Protein AF-A0A3N5ICK9-F1 (afdb_monomer)

Radius of gyration: 20.19 Å; Cα contacts (8 Å, |Δi|>4): 18; chains: 1; bounding box: 40×44×51 Å

Foldseek 3Di:
DDPPDDDDDDDDPCPVVVVVVQVVCCVPVVDHDDPDDDDDDADDPVRPLVVVLVVLQPDDDDDDDDDPDQDPDPSSVSVVVSNVVD

Mean predicted aligned error: 10.92 Å

Structure (mmCIF, N/CA/C/O backbone):
data_AF-A0A3N5ICK9-F1
#
_entry.id   AF-A0A3N5ICK9-F1
#
loop_
_atom_site.group_PDB
_atom_site.id
_atom_site.type_symbol
_atom_site.label_atom_id
_atom_site.label_alt_id
_atom_site.label_comp_id
_atom_site.label_asym_id
_atom_site.label_entity_id
_atom_site.label_seq_id
_atom_site.pdbx_PDB_ins_code
_atom_site.Cartn_x
_atom_site.Cartn_y
_atom_site.Cartn_z
_atom_site.occupancy
_atom_site.B_iso_or_equiv
_atom_site.auth_seq_id
_atom_site.auth_comp_id
_atom_site.auth_asym_id
_atom_site.auth_atom_id
_atom_site.pdbx_PDB_model_num
ATOM 1 N N . MET A 1 1 ? 24.152 -27.470 20.744 1.00 42.62 1 MET A N 1
ATOM 2 C CA . MET A 1 1 ? 23.584 -26.823 21.944 1.00 42.62 1 MET A CA 1
ATOM 3 C C . MET A 1 1 ? 23.257 -25.402 21.546 1.00 42.62 1 MET A C 1
ATOM 5 O O . MET A 1 1 ? 24.159 -24.578 21.481 1.00 42.62 1 MET A O 1
ATOM 9 N N . ASP A 1 2 ? 22.008 -25.151 21.176 1.00 51.53 2 ASP A N 1
ATOM 10 C CA . ASP A 1 2 ? 21.565 -23.820 20.765 1.00 51.53 2 ASP A CA 1
ATOM 11 C C . ASP A 1 2 ? 21.391 -22.922 21.999 1.00 51.53 2 ASP A C 1
ATOM 13 O O . ASP A 1 2 ? 20.811 -23.371 22.997 1.00 51.53 2 ASP A O 1
ATOM 17 N N . PRO A 1 3 ? 21.881 -21.669 21.986 1.00 52.81 3 PRO A N 1
ATOM 18 C CA . PRO A 1 3 ? 21.647 -20.748 23.083 1.00 52.81 3 PRO A CA 1
ATOM 19 C C . PRO A 1 3 ? 20.160 -20.385 23.098 1.00 52.81 3 PRO A C 1
ATOM 21 O O . PRO A 1 3 ? 19.644 -19.703 22.213 1.00 52.81 3 PRO A O 1
ATOM 24 N N . LYS A 1 4 ? 19.456 -20.881 24.116 1.00 58.81 4 LYS A N 1
ATOM 25 C CA . LYS A 1 4 ? 18.060 -20.548 24.398 1.00 58.81 4 LYS A CA 1
ATOM 26 C C . LYS A 1 4 ? 17.930 -19.026 24.520 1.00 58.81 4 LYS A C 1
ATOM 28 O O . LYS A 1 4 ? 18.549 -18.423 25.394 1.00 58.81 4 LYS A O 1
ATOM 33 N N . CYS A 1 5 ? 17.125 -18.422 23.646 1.00 42.06 5 CYS A N 1
ATOM 34 C CA . CYS A 1 5 ? 16.752 -17.012 23.729 1.00 42.06 5 CYS A CA 1
ATOM 35 C C . CYS A 1 5 ? 16.192 -16.733 25.141 1.00 42.06 5 CYS A C 1
ATOM 37 O O . CYS A 1 5 ? 15.313 -17.484 25.587 1.00 42.06 5 CYS A O 1
ATOM 39 N N . PRO A 1 6 ? 16.712 -15.742 25.887 1.00 59.06 6 PRO A N 1
ATOM 40 C CA . PRO A 1 6 ? 16.236 -15.478 27.236 1.00 59.06 6 PRO A CA 1
ATOM 41 C C . PRO A 1 6 ? 14.761 -15.070 27.199 1.00 59.06 6 PRO A C 1
ATOM 43 O O . PRO A 1 6 ? 14.324 -14.327 26.319 1.00 59.06 6 PRO A O 1
ATOM 46 N N . ALA A 1 7 ? 13.985 -15.584 28.155 1.00 59.47 7 ALA A N 1
ATOM 47 C CA . ALA A 1 7 ? 12.589 -15.202 28.315 1.00 59.47 7 ALA A CA 1
ATOM 48 C C . ALA A 1 7 ? 12.488 -13.680 28.54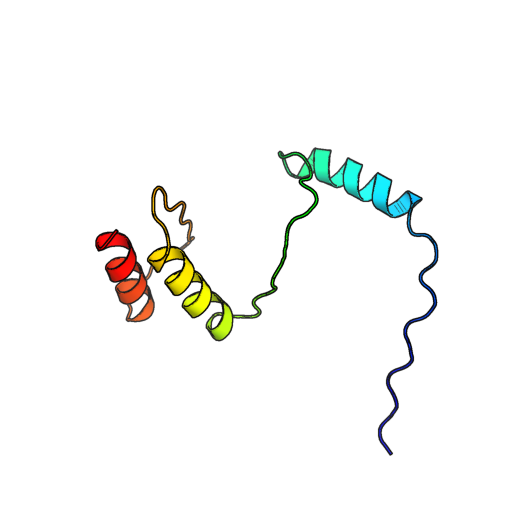8 1.00 59.47 7 ALA A C 1
ATOM 50 O O . ALA A 1 7 ? 13.344 -13.123 29.242 1.00 59.47 7 ALA A O 1
ATOM 51 N N . PRO A 1 8 ? 11.472 -12.998 27.987 1.00 53.41 8 PRO A N 1
ATOM 52 C CA . PRO A 1 8 ? 11.305 -11.565 28.193 1.00 53.41 8 PRO A CA 1
ATOM 53 C C . PRO A 1 8 ? 11.133 -11.275 29.689 1.00 53.41 8 PRO A C 1
ATOM 55 O O . PRO A 1 8 ? 10.351 -11.945 30.367 1.00 53.41 8 PRO A O 1
ATOM 58 N N . SER A 1 9 ? 11.871 -10.289 30.205 1.00 57.53 9 SER A N 1
ATOM 59 C CA . SER A 1 9 ? 11.714 -9.839 31.588 1.00 57.53 9 SER A CA 1
ATOM 60 C C . SER A 1 9 ? 10.297 -9.288 31.820 1.00 57.53 9 SER A C 1
ATOM 62 O O . SER A 1 9 ? 9.654 -8.817 30.871 1.00 57.53 9 SER A O 1
ATOM 64 N N . PRO A 1 10 ? 9.782 -9.331 33.064 1.00 57.69 10 PRO A N 1
ATOM 65 C CA . PRO A 1 10 ? 8.521 -8.685 33.402 1.00 57.69 10 PRO A CA 1
ATOM 66 C C . PRO A 1 10 ? 8.608 -7.201 33.033 1.00 57.69 10 PRO A C 1
ATOM 68 O O . PRO A 1 10 ? 9.451 -6.477 33.557 1.00 57.69 10 PRO A O 1
ATOM 71 N N . ARG A 1 11 ? 7.773 -6.758 32.086 1.00 62.47 11 ARG A N 1
ATOM 72 C CA . ARG A 1 11 ? 7.712 -5.351 31.677 1.00 62.47 11 ARG A CA 1
ATOM 73 C C . ARG A 1 11 ? 7.273 -4.524 32.885 1.00 62.47 11 ARG A C 1
ATOM 75 O O . ARG A 1 11 ? 6.141 -4.677 33.340 1.00 62.47 11 ARG A O 1
ATOM 82 N N . GLU A 1 12 ? 8.150 -3.659 33.387 1.00 57.53 12 GLU A N 1
ATOM 83 C CA . GLU A 1 12 ? 7.782 -2.616 34.348 1.00 57.53 12 GLU A CA 1
ATOM 84 C C . GLU A 1 12 ? 6.595 -1.791 33.812 1.00 57.53 12 GLU A C 1
ATOM 86 O O . GLU A 1 12 ? 6.425 -1.683 32.590 1.00 57.53 12 GLU A O 1
ATOM 91 N N . PRO A 1 13 ? 5.746 -1.198 34.674 1.00 51.62 13 PRO A N 1
ATOM 92 C CA . PRO A 1 13 ? 4.595 -0.438 34.210 1.00 51.62 13 PRO A CA 1
ATOM 93 C C . PRO A 1 13 ? 5.052 0.833 33.473 1.00 51.62 13 PRO A C 1
ATOM 95 O O . PRO A 1 13 ? 5.290 1.878 34.069 1.00 51.62 13 PRO A O 1
ATOM 98 N N . LEU A 1 14 ? 5.114 0.762 32.142 1.00 56.09 14 LEU A N 1
ATOM 99 C CA . LEU A 1 14 ? 5.453 1.852 31.209 1.00 56.09 14 LEU A CA 1
ATOM 100 C C . LEU A 1 14 ? 4.412 2.996 31.169 1.00 56.09 14 LEU A C 1
ATOM 102 O O . LEU A 1 14 ? 4.408 3.801 30.238 1.00 56.09 14 LEU A O 1
ATOM 106 N N . VAL A 1 15 ? 3.489 3.068 32.130 1.00 57.75 15 VAL A N 1
ATOM 107 C CA . VAL A 1 15 ? 2.301 3.938 32.083 1.00 57.75 15 VAL A CA 1
ATOM 108 C C . VAL A 1 15 ? 2.655 5.432 31.940 1.00 57.75 15 VAL A C 1
ATOM 110 O O . VAL A 1 15 ? 2.057 6.072 31.073 1.00 57.75 15 VAL A O 1
ATOM 113 N N . PRO A 1 16 ? 3.658 5.991 32.656 1.00 62.88 16 PRO A N 1
ATOM 114 C CA . PRO A 1 16 ? 4.047 7.395 32.478 1.00 62.88 16 PRO A CA 1
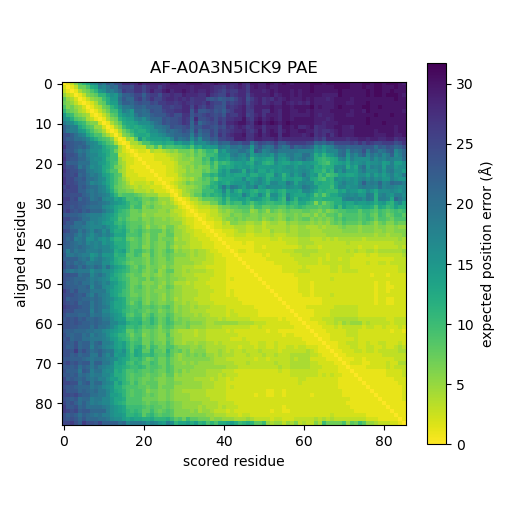ATOM 115 C C . PRO A 1 16 ? 4.649 7.677 31.093 1.00 62.88 16 PRO A C 1
ATOM 117 O O . PRO A 1 16 ? 4.365 8.705 30.480 1.00 62.88 16 PRO A O 1
ATOM 120 N N . ALA A 1 17 ? 5.446 6.741 30.566 1.00 71.94 17 ALA A N 1
ATOM 121 C CA . ALA A 1 17 ? 6.074 6.872 29.253 1.00 71.94 17 ALA A CA 1
ATOM 122 C C . ALA A 1 17 ? 5.044 6.789 28.118 1.00 71.94 17 ALA A C 1
ATOM 124 O O . ALA A 1 17 ? 5.150 7.512 27.130 1.00 71.94 17 ALA A O 1
ATOM 125 N N . ARG A 1 18 ? 4.019 5.943 28.272 1.00 72.38 18 ARG A N 1
ATOM 126 C CA . ARG A 1 18 ? 2.952 5.781 27.283 1.00 72.38 18 ARG A CA 1
ATOM 127 C C . ARG A 1 18 ? 2.080 7.028 27.165 1.00 72.38 18 ARG A C 1
ATOM 129 O O . ARG A 1 18 ? 1.852 7.484 26.054 1.00 72.38 18 ARG A O 1
ATOM 136 N N . GLN A 1 19 ? 1.642 7.603 28.284 1.00 77.31 19 GLN A N 1
ATOM 137 C CA . GLN A 1 19 ? 0.825 8.823 28.266 1.00 77.31 19 GLN A CA 1
ATOM 138 C C . GLN A 1 19 ? 1.585 10.007 27.661 1.00 77.31 19 GLN A C 1
ATOM 140 O O . GLN A 1 19 ? 1.031 10.759 26.859 1.00 77.31 19 GLN A O 1
ATOM 145 N N . LEU A 1 20 ? 2.872 10.146 27.995 1.00 81.25 20 LEU A N 1
ATOM 146 C CA . LEU A 1 20 ? 3.733 11.150 27.379 1.00 81.25 20 LEU A CA 1
ATOM 147 C C . LEU A 1 20 ? 3.895 10.902 25.870 1.00 81.25 20 LEU A C 1
ATOM 149 O O . LEU A 1 20 ? 3.776 11.840 25.087 1.00 81.25 20 LEU A O 1
ATOM 153 N N . ALA A 1 21 ? 4.109 9.653 25.447 1.00 79.31 21 ALA A N 1
ATOM 154 C CA . ALA A 1 21 ? 4.208 9.296 24.032 1.00 79.31 21 ALA A CA 1
ATOM 155 C C . ALA A 1 21 ? 2.911 9.599 23.264 1.00 79.31 21 ALA A C 1
ATOM 157 O O . ALA A 1 21 ? 2.973 10.153 22.171 1.00 79.31 21 ALA A O 1
ATOM 158 N N . GLU A 1 22 ? 1.745 9.305 23.844 1.00 76.81 22 GLU A N 1
ATOM 159 C CA . GLU A 1 22 ? 0.436 9.616 23.257 1.00 76.81 22 GLU A CA 1
ATOM 160 C C . GLU A 1 22 ? 0.233 11.134 23.108 1.00 76.81 22 GLU A C 1
ATOM 162 O O . GLU A 1 22 ? -0.185 11.603 22.047 1.00 76.81 22 GLU A O 1
ATOM 167 N N . GLN A 1 23 ? 0.599 11.922 24.127 1.00 77.25 23 GLN A N 1
ATOM 168 C CA . GLN A 1 23 ? 0.533 13.387 24.070 1.00 77.25 23 GLN A CA 1
ATOM 169 C C . GLN A 1 23 ? 1.479 13.983 23.023 1.00 77.25 23 GLN A C 1
ATOM 171 O O . GLN A 1 23 ? 1.083 14.884 22.282 1.00 77.25 23 GLN A O 1
ATOM 176 N N . VAL A 1 24 ? 2.724 13.504 22.960 1.00 80.88 24 VAL A N 1
ATOM 177 C CA . VAL A 1 24 ? 3.707 13.965 21.971 1.00 80.88 24 VAL A CA 1
ATOM 178 C C . VAL A 1 24 ? 3.245 13.594 20.564 1.00 80.88 24 VAL A C 1
ATOM 180 O O . VAL A 1 24 ? 3.230 14.459 19.692 1.00 80.88 24 VAL A O 1
ATOM 183 N N . PHE A 1 25 ? 2.792 12.355 20.355 1.00 74.81 25 PHE A N 1
ATOM 184 C CA . PHE A 1 25 ? 2.309 11.874 19.061 1.00 74.81 25 PHE A CA 1
ATOM 185 C C . PHE A 1 25 ? 1.095 12.667 18.569 1.00 74.81 25 PHE A C 1
ATOM 187 O O . PHE A 1 25 ? 1.079 13.124 17.430 1.00 74.81 25 PHE A O 1
ATOM 194 N N . SER A 1 26 ? 0.110 12.917 19.439 1.00 76.12 26 SER A N 1
ATOM 195 C CA . SER A 1 26 ? -1.068 13.714 19.078 1.00 76.12 26 SER A CA 1
ATOM 196 C C . SER A 1 26 ? -0.720 15.151 18.677 1.00 76.12 26 SER A C 1
ATOM 198 O O . SER A 1 26 ? -1.452 15.745 17.889 1.00 76.12 26 SER A O 1
ATOM 200 N N . ARG A 1 27 ? 0.358 15.733 19.223 1.00 76.31 27 ARG A N 1
ATOM 201 C CA . ARG A 1 27 ? 0.791 17.100 18.888 1.00 76.31 27 ARG A CA 1
ATOM 202 C C . ARG A 1 27 ? 1.546 17.177 17.564 1.00 76.31 27 ARG A C 1
ATOM 204 O O . ARG A 1 27 ? 1.489 18.214 16.915 1.00 76.31 27 ARG A O 1
ATOM 211 N N . THR A 1 28 ? 2.267 16.127 17.181 1.00 81.56 28 THR A N 1
ATOM 212 C CA . THR A 1 28 ? 3.165 16.150 16.015 1.00 81.56 28 THR A CA 1
ATOM 213 C C . THR A 1 28 ? 2.569 15.506 14.767 1.00 81.56 28 THR A C 1
ATOM 215 O O . THR A 1 28 ? 2.877 15.950 13.667 1.00 81.56 28 THR A O 1
ATOM 218 N N . ALA A 1 29 ? 1.711 14.492 14.910 1.00 76.50 29 ALA A N 1
ATOM 219 C CA . ALA A 1 29 ? 1.206 13.698 13.787 1.00 76.50 29 ALA A CA 1
ATOM 220 C C . ALA A 1 29 ? 0.110 14.391 12.955 1.00 76.50 29 ALA A C 1
ATOM 222 O O . ALA A 1 29 ? -0.284 13.874 11.914 1.00 76.50 29 ALA A O 1
ATOM 223 N N . GLY A 1 30 ? -0.422 15.531 13.414 1.00 75.06 30 GLY A N 1
ATOM 224 C CA . GLY A 1 30 ? -1.498 16.254 12.723 1.00 75.06 30 GLY A CA 1
ATOM 225 C C . GLY A 1 30 ? -2.864 15.549 12.739 1.00 75.06 30 GLY A C 1
ATOM 226 O O . GLY A 1 30 ? -3.807 16.060 12.141 1.00 75.06 30 GLY A O 1
ATOM 227 N N . ALA A 1 31 ? -2.993 14.411 13.433 1.00 77.00 31 ALA A N 1
ATOM 228 C CA . ALA A 1 31 ? -4.236 13.657 13.584 1.00 77.00 31 ALA A CA 1
ATOM 229 C C . ALA A 1 31 ? -4.362 13.040 14.996 1.00 77.00 31 ALA A C 1
ATOM 231 O O . ALA A 1 31 ? -3.343 12.693 15.604 1.00 77.00 31 ALA A O 1
ATOM 232 N N . PRO A 1 32 ? -5.590 12.880 15.535 1.00 76.19 32 PRO A N 1
ATOM 233 C CA . PRO A 1 32 ? -5.815 12.207 16.815 1.00 76.19 32 PRO A CA 1
ATOM 234 C C . PRO A 1 32 ? -5.398 10.731 16.790 1.00 76.19 32 PRO A C 1
ATOM 236 O O . PRO A 1 32 ? -5.495 10.058 15.763 1.00 76.19 32 PRO A O 1
ATOM 239 N N . LEU A 1 33 ? -5.009 10.194 17.948 1.00 77.12 33 LEU A N 1
ATOM 240 C CA . LEU A 1 33 ? -4.774 8.759 18.107 1.00 77.12 33 LEU A CA 1
ATOM 241 C C . LEU A 1 33 ? -6.095 7.981 18.000 1.00 77.12 33 LEU A C 1
ATOM 243 O O . LEU A 1 33 ? -7.040 8.247 18.741 1.00 77.12 33 LEU A O 1
ATOM 247 N N . VAL A 1 34 ? -6.129 6.967 17.133 1.00 82.12 34 VAL A N 1
ATOM 248 C CA . VAL A 1 34 ? -7.259 6.037 17.008 1.00 82.12 34 VAL A CA 1
ATOM 249 C C . VAL A 1 34 ? -6.881 4.696 17.639 1.00 82.12 34 VAL A C 1
ATOM 251 O O . VAL A 1 34 ? -5.906 4.057 17.240 1.00 82.12 34 VAL A O 1
ATOM 254 N N . ALA A 1 35 ? -7.641 4.269 18.647 1.00 83.50 35 ALA A N 1
ATOM 255 C CA . ALA A 1 35 ? -7.454 2.984 19.319 1.00 83.50 35 ALA A CA 1
ATOM 256 C C . ALA A 1 35 ? -8.223 1.851 18.613 1.00 83.50 35 ALA A C 1
ATOM 258 O O . ALA A 1 35 ? -9.121 2.099 17.814 1.00 83.50 35 ALA A O 1
ATOM 259 N N . GLY A 1 36 ? -7.886 0.594 18.925 1.00 88.50 36 GLY A N 1
ATOM 260 C CA . GLY A 1 36 ? -8.603 -0.583 18.405 1.00 88.50 36 GLY A CA 1
ATOM 261 C C . GLY A 1 36 ? -8.241 -0.995 16.974 1.00 88.50 36 GLY A C 1
ATOM 262 O O . GLY A 1 36 ? -8.870 -1.894 16.424 1.00 88.50 36 GLY A O 1
ATOM 263 N N . ASN A 1 37 ? -7.221 -0.376 16.377 1.00 88.88 37 ASN A N 1
ATOM 264 C CA . ASN A 1 37 ? -6.720 -0.773 15.066 1.00 88.88 37 ASN A CA 1
ATOM 265 C C . ASN A 1 37 ? -6.079 -2.166 15.113 1.00 88.88 37 ASN A C 1
ATOM 267 O O . ASN A 1 37 ? -5.287 -2.470 16.007 1.00 88.88 37 ASN A O 1
ATOM 271 N N . SER A 1 38 ? -6.382 -2.987 14.108 1.00 92.06 38 SER A N 1
ATOM 272 C CA . SER A 1 38 ? -5.627 -4.205 13.822 1.00 92.06 38 SER A CA 1
ATOM 273 C C . SER A 1 38 ? -4.497 -3.867 12.855 1.00 92.06 38 SER A C 1
ATOM 275 O O . SER A 1 38 ? -4.717 -3.195 11.848 1.00 92.06 38 SER A O 1
ATOM 277 N N . LEU A 1 39 ? -3.284 -4.313 13.169 1.00 90.44 39 LEU A N 1
ATOM 278 C CA . LEU A 1 39 ? -2.091 -4.032 12.379 1.00 90.44 39 LEU A CA 1
ATOM 279 C C . LEU A 1 39 ? -1.445 -5.347 11.955 1.00 90.44 39 LEU A C 1
ATOM 281 O O . LEU A 1 39 ? -1.167 -6.211 12.786 1.00 90.44 39 LEU A O 1
ATOM 285 N N . ARG A 1 40 ? -1.156 -5.465 10.658 1.00 93.44 40 ARG A N 1
ATOM 286 C CA . ARG A 1 40 ? -0.310 -6.521 10.099 1.00 93.44 40 ARG A CA 1
ATOM 287 C C . ARG A 1 40 ? 0.903 -5.869 9.453 1.00 93.44 40 ARG A C 1
ATOM 289 O O . ARG A 1 40 ? 0.751 -5.080 8.526 1.00 93.44 40 ARG A O 1
ATOM 296 N N . LEU A 1 41 ? 2.095 -6.189 9.951 1.00 95.50 41 LEU A N 1
ATOM 297 C CA . LEU A 1 41 ? 3.344 -5.713 9.360 1.00 95.50 41 LEU A CA 1
ATOM 298 C C . LEU A 1 41 ? 3.643 -6.505 8.087 1.00 95.50 41 LEU A C 1
ATOM 300 O O . LEU A 1 41 ? 3.594 -7.733 8.114 1.00 95.50 41 LEU A O 1
ATOM 304 N N . LEU A 1 42 ? 3.947 -5.790 7.001 1.00 96.38 42 LEU A N 1
ATOM 305 C CA . LEU A 1 42 ? 4.363 -6.348 5.711 1.00 96.38 42 LEU A CA 1
ATOM 306 C C . LEU A 1 42 ? 5.798 -5.919 5.463 1.00 96.38 42 LEU A C 1
ATOM 308 O O . LEU A 1 42 ? 6.086 -4.722 5.435 1.00 96.38 42 LEU A O 1
ATOM 312 N N . ARG A 1 43 ? 6.700 -6.884 5.333 1.00 96.12 43 ARG A N 1
ATOM 313 C CA . ARG A 1 43 ? 8.138 -6.616 5.356 1.00 96.12 43 ARG A CA 1
ATOM 314 C C . ARG A 1 43 ? 8.658 -5.996 4.066 1.00 96.12 43 ARG A C 1
ATOM 316 O O . ARG A 1 43 ? 9.520 -5.124 4.116 1.00 96.12 43 ARG A O 1
ATOM 323 N N . ASP A 1 44 ? 8.188 -6.484 2.925 1.00 96.94 44 ASP A N 1
ATOM 324 C CA . ASP A 1 44 ? 8.706 -6.095 1.616 1.00 96.94 44 ASP A CA 1
ATOM 325 C C . ASP A 1 44 ? 7.674 -6.286 0.495 1.00 96.94 44 ASP A C 1
ATOM 327 O O . ASP A 1 44 ? 6.524 -6.661 0.742 1.00 96.94 44 ASP A O 1
ATOM 331 N N . ALA A 1 45 ? 8.101 -6.020 -0.745 1.00 94.19 45 ALA A N 1
ATOM 332 C CA . ALA A 1 45 ? 7.281 -6.088 -1.953 1.00 94.19 45 ALA A CA 1
ATOM 333 C C . ALA A 1 45 ? 6.560 -7.433 -2.148 1.00 94.19 45 ALA A C 1
ATOM 335 O O . ALA A 1 45 ? 5.457 -7.481 -2.691 1.00 94.19 45 ALA A O 1
ATOM 336 N N . ARG A 1 46 ? 7.155 -8.536 -1.677 1.00 96.25 46 ARG A N 1
ATOM 337 C CA . ARG A 1 46 ? 6.569 -9.878 -1.806 1.00 96.25 46 ARG A CA 1
ATOM 338 C C . ARG A 1 46 ? 5.353 -10.044 -0.904 1.00 96.25 46 ARG A C 1
ATOM 340 O O . ARG A 1 46 ? 4.457 -10.813 -1.231 1.00 96.25 46 ARG A O 1
ATOM 347 N N . GLU A 1 47 ? 5.323 -9.329 0.217 1.00 97.56 47 GLU A N 1
ATOM 348 C CA . GLU A 1 47 ? 4.220 -9.360 1.176 1.00 97.56 47 GLU A CA 1
ATOM 349 C C . GLU A 1 47 ? 3.200 -8.244 0.923 1.00 97.56 47 GLU A C 1
ATOM 351 O O . GLU A 1 47 ? 1.999 -8.465 1.095 1.00 97.56 47 GLU A O 1
ATOM 356 N N . ASN A 1 48 ? 3.656 -7.048 0.528 1.00 95.56 48 ASN A N 1
ATOM 357 C CA . ASN A 1 48 ? 2.774 -5.893 0.377 1.00 95.56 48 ASN A CA 1
ATOM 358 C C . ASN A 1 48 ? 2.007 -5.879 -0.955 1.00 95.56 48 ASN A C 1
ATOM 360 O O . ASN A 1 48 ? 0.800 -5.654 -0.922 1.00 95.56 48 ASN A O 1
ATOM 364 N N . TYR A 1 49 ? 2.617 -6.218 -2.098 1.00 95.62 49 TYR A N 1
ATOM 365 C CA . TYR A 1 49 ? 1.931 -6.123 -3.390 1.00 95.62 49 TYR A CA 1
ATOM 366 C C . TYR A 1 49 ? 0.740 -7.075 -3.505 1.00 95.62 49 TYR A C 1
ATOM 368 O O . TYR A 1 49 ? -0.329 -6.600 -3.885 1.00 95.62 49 TYR A O 1
ATOM 376 N N . PRO A 1 50 ? 0.830 -8.370 -3.133 1.00 96.12 50 PRO A N 1
ATOM 377 C CA . PRO A 1 50 ? -0.341 -9.244 -3.171 1.00 96.12 50 PRO A CA 1
ATOM 378 C C . PRO A 1 50 ? -1.469 -8.747 -2.261 1.00 96.12 50 PRO A C 1
ATOM 380 O O . PRO A 1 50 ? -2.624 -8.735 -2.673 1.00 96.12 50 PRO A O 1
ATOM 383 N N . ALA A 1 51 ? -1.128 -8.272 -1.058 1.00 96.62 51 ALA A N 1
ATOM 384 C CA . ALA A 1 51 ? -2.102 -7.756 -0.099 1.00 96.62 51 ALA A CA 1
ATOM 385 C C . ALA A 1 51 ? -2.794 -6.478 -0.594 1.00 96.62 51 ALA A C 1
ATOM 387 O O . ALA A 1 51 ? -3.995 -6.305 -0.403 1.00 96.62 51 ALA A O 1
ATOM 388 N N . TRP A 1 52 ? -2.047 -5.577 -1.235 1.00 95.88 52 TRP A N 1
ATOM 389 C CA . TRP A 1 52 ? -2.606 -4.361 -1.820 1.00 95.88 52 TRP A CA 1
ATOM 390 C C . TRP A 1 52 ? -3.495 -4.686 -3.014 1.00 95.88 52 TRP A C 1
ATOM 392 O O . TRP A 1 52 ? -4.593 -4.158 -3.100 1.00 95.88 52 TRP A O 1
ATOM 402 N N . ILE A 1 53 ? -3.068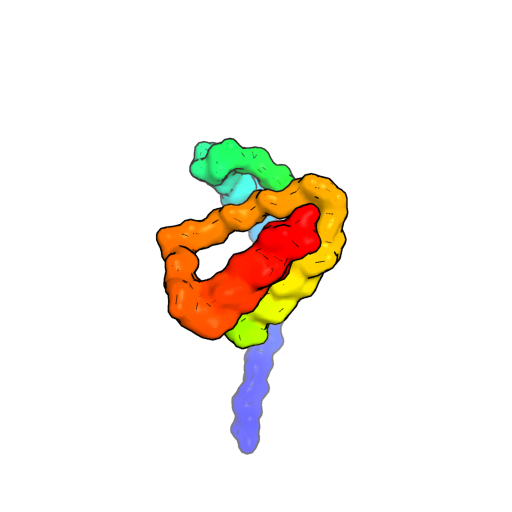 -5.590 -3.896 1.00 95.50 53 ILE A N 1
ATOM 403 C CA . ILE A 1 53 ? -3.852 -6.035 -5.056 1.00 95.50 53 ILE A CA 1
ATOM 404 C C . ILE A 1 53 ? -5.178 -6.665 -4.622 1.00 95.50 53 ILE A C 1
ATOM 406 O O . ILE A 1 53 ? -6.219 -6.354 -5.198 1.00 95.50 53 ILE A O 1
ATOM 410 N N . GLU A 1 54 ? -5.159 -7.499 -3.583 1.00 95.94 54 GLU A N 1
ATOM 411 C CA . GLU A 1 54 ? -6.372 -8.063 -2.988 1.00 95.94 54 GLU A CA 1
ATOM 412 C C . GLU A 1 54 ? -7.289 -6.962 -2.431 1.00 95.94 54 GLU A C 1
ATOM 414 O O . GLU A 1 54 ? -8.478 -6.930 -2.748 1.00 95.94 54 GLU A O 1
ATOM 419 N N . ALA A 1 55 ? -6.742 -6.017 -1.659 1.00 95.81 55 ALA A N 1
ATOM 420 C CA . ALA A 1 55 ? -7.512 -4.914 -1.083 1.00 95.81 55 ALA A CA 1
ATOM 421 C C . ALA A 1 55 ? -8.120 -3.993 -2.155 1.00 95.81 55 ALA A C 1
ATOM 423 O O . ALA A 1 55 ? -9.292 -3.625 -2.062 1.00 95.81 55 ALA A O 1
ATOM 424 N N . LEU A 1 56 ? -7.351 -3.664 -3.198 1.00 95.81 56 LEU A N 1
ATOM 425 C CA . LEU A 1 56 ? -7.819 -2.914 -4.362 1.00 95.81 56 LEU A CA 1
ATOM 426 C C . LEU A 1 56 ? -8.954 -3.672 -5.057 1.00 95.81 56 LEU A C 1
ATOM 428 O O . LEU A 1 56 ? -10.012 -3.100 -5.306 1.00 95.81 56 LEU A O 1
ATOM 432 N N . GLY A 1 57 ? -8.780 -4.978 -5.287 1.00 95.31 57 GLY A N 1
ATOM 433 C CA . GLY A 1 57 ? -9.786 -5.860 -5.878 1.00 95.31 57 GLY A CA 1
ATOM 434 C C . GLY A 1 57 ? -11.060 -6.018 -5.038 1.00 95.31 57 GLY A C 1
ATOM 435 O O . GLY A 1 57 ? -12.135 -6.217 -5.602 1.00 95.31 57 GLY A O 1
ATOM 436 N N . ALA A 1 58 ? -10.988 -5.870 -3.716 1.00 96.00 58 ALA A N 1
ATOM 437 C CA . ALA A 1 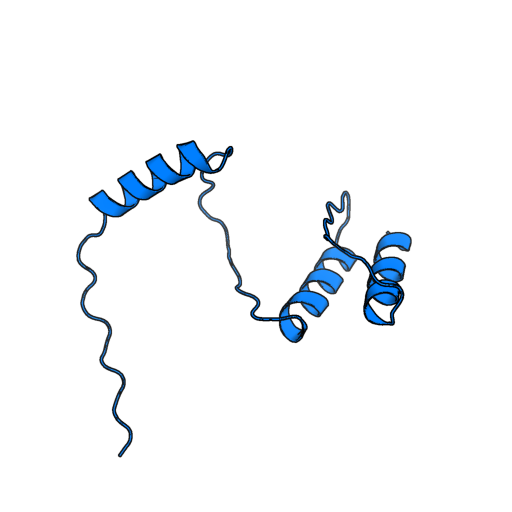58 ? -12.139 -5.957 -2.814 1.00 96.00 58 ALA A CA 1
ATOM 438 C C . ALA A 1 58 ? -12.864 -4.615 -2.590 1.00 96.00 58 ALA A C 1
ATOM 440 O O . ALA A 1 58 ? -13.975 -4.601 -2.053 1.00 96.00 58 ALA A O 1
ATOM 441 N N . ALA A 1 59 ? -12.273 -3.486 -2.994 1.00 96.88 59 ALA A N 1
ATOM 442 C CA . ALA A 1 59 ? -12.861 -2.165 -2.793 1.00 96.88 59 ALA A CA 1
ATOM 443 C C . ALA A 1 59 ? -14.198 -2.005 -3.545 1.00 96.88 59 ALA A C 1
ATOM 445 O O . ALA A 1 59 ? -14.343 -2.465 -4.683 1.00 96.88 59 ALA A O 1
ATOM 446 N N . GLN A 1 60 ? -15.166 -1.345 -2.891 1.00 94.38 60 GLN A N 1
ATOM 447 C CA . GLN A 1 60 ? -16.551 -1.199 -3.377 1.00 94.38 60 GLN A CA 1
ATOM 448 C C . GLN A 1 60 ? -16.993 0.247 -3.641 1.00 94.38 60 GLN A C 1
ATOM 450 O O . GLN A 1 60 ? -17.939 0.454 -4.393 1.00 94.38 60 GLN A O 1
ATOM 455 N N . LYS A 1 61 ? -16.386 1.242 -2.978 1.00 95.44 61 LYS A N 1
ATOM 456 C CA . LYS A 1 61 ? -16.834 2.647 -3.055 1.00 95.44 61 LYS A CA 1
ATOM 457 C C . LYS A 1 61 ? -15.725 3.597 -3.475 1.00 95.44 61 LYS A C 1
ATOM 459 O O . LYS A 1 61 ? -15.879 4.312 -4.453 1.00 95.44 61 LYS A O 1
ATOM 464 N N . PHE A 1 62 ? -14.630 3.608 -2.721 1.00 95.94 62 PHE A N 1
ATOM 465 C CA . PHE A 1 62 ? -13.510 4.512 -2.953 1.00 95.94 62 PHE A CA 1
ATOM 466 C C . PHE A 1 62 ? -12.189 3.773 -2.794 1.00 95.94 62 PHE A C 1
ATOM 468 O O . PHE A 1 62 ? -12.061 2.897 -1.935 1.00 95.94 62 PHE A O 1
ATOM 475 N N . ILE A 1 63 ? -11.214 4.171 -3.606 1.00 96.00 63 ILE A N 1
ATOM 476 C CA . ILE A 1 63 ? -9.815 3.775 -3.494 1.00 96.00 63 ILE A CA 1
ATOM 477 C C . ILE A 1 63 ? -9.006 5.063 -3.345 1.00 96.00 63 ILE A C 1
ATOM 479 O O . ILE A 1 63 ? -8.977 5.888 -4.254 1.00 96.00 63 ILE A O 1
ATOM 483 N N . HIS A 1 64 ? -8.348 5.228 -2.199 1.00 95.25 64 HIS A N 1
ATOM 484 C CA . HIS A 1 64 ? -7.337 6.263 -1.995 1.00 95.25 64 HIS A CA 1
ATOM 485 C C . HIS A 1 64 ? -5.972 5.587 -2.085 1.00 95.25 64 HIS A C 1
ATOM 487 O O . HIS A 1 64 ? -5.569 4.879 -1.162 1.00 95.25 64 HIS A O 1
ATOM 493 N N . PHE A 1 65 ? -5.305 5.738 -3.227 1.00 93.94 65 PHE A N 1
ATOM 494 C CA . PHE A 1 65 ? -4.020 5.106 -3.502 1.00 93.94 65 PHE A CA 1
ATOM 495 C C . PHE A 1 65 ? -2.973 6.174 -3.800 1.00 93.94 65 PHE A C 1
ATOM 497 O O . PHE A 1 65 ? -3.139 6.972 -4.719 1.00 93.94 65 PHE A O 1
ATOM 504 N N . GLU A 1 66 ? -1.895 6.173 -3.022 1.00 93.56 66 GLU A N 1
ATOM 505 C CA . GLU A 1 66 ? -0.791 7.119 -3.149 1.00 93.56 66 GLU A CA 1
ATOM 506 C C . GLU A 1 66 ? 0.518 6.348 -3.326 1.00 93.56 66 GLU A C 1
ATOM 508 O O . GLU A 1 66 ? 0.819 5.415 -2.581 1.00 93.56 66 GLU A O 1
ATOM 513 N N . SER A 1 67 ? 1.306 6.746 -4.321 1.00 91.69 67 SER A N 1
ATOM 514 C CA . SER A 1 67 ? 2.649 6.230 -4.569 1.00 91.69 67 SER A CA 1
ATOM 515 C C . SER A 1 67 ? 3.523 7.362 -5.093 1.00 91.69 67 SER A C 1
ATOM 517 O O . SER A 1 67 ? 3.050 8.220 -5.836 1.00 91.69 67 SER A O 1
ATOM 519 N N . TYR A 1 68 ? 4.804 7.358 -4.732 1.00 93.50 68 TYR A N 1
ATOM 520 C CA . TYR A 1 68 ? 5.761 8.349 -5.226 1.00 93.50 68 TYR A CA 1
ATOM 521 C C . TYR A 1 68 ? 6.081 8.149 -6.718 1.00 93.50 68 TYR A C 1
ATOM 523 O O . TYR A 1 68 ? 6.275 9.122 -7.441 1.00 93.50 68 TYR A O 1
ATOM 531 N N . ILE A 1 69 ? 6.124 6.893 -7.185 1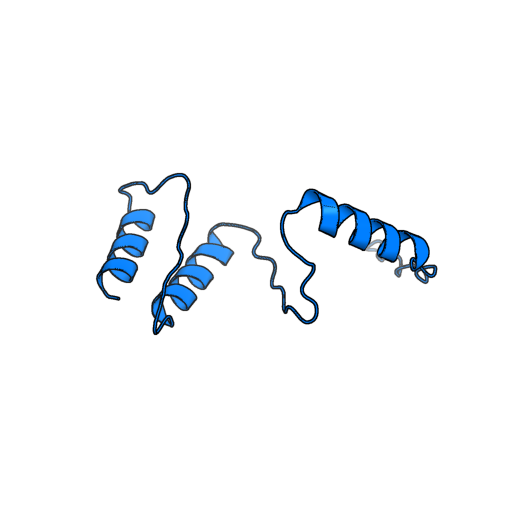.00 93.00 69 ILE A N 1
ATOM 532 C CA . ILE A 1 69 ? 6.393 6.525 -8.583 1.00 93.00 69 ILE A CA 1
ATOM 533 C C . ILE A 1 69 ? 5.495 5.350 -8.977 1.00 93.00 69 ILE A C 1
ATOM 535 O O . ILE A 1 69 ? 5.334 4.390 -8.219 1.00 93.00 69 ILE A O 1
ATOM 539 N N . ILE A 1 70 ? 4.951 5.416 -10.190 1.00 91.50 70 ILE A N 1
ATOM 540 C CA . ILE A 1 70 ? 4.409 4.267 -10.915 1.00 91.50 70 ILE A CA 1
ATOM 541 C C . ILE A 1 70 ? 5.228 4.150 -12.193 1.00 91.50 70 ILE A C 1
ATOM 543 O O . ILE A 1 70 ? 5.333 5.107 -12.957 1.00 91.50 70 ILE A O 1
ATOM 547 N N . HIS A 1 71 ? 5.853 2.996 -12.384 1.00 95.88 71 HIS A N 1
ATOM 548 C CA . HIS A 1 71 ? 6.722 2.735 -13.520 1.00 95.88 71 HIS A CA 1
ATOM 549 C C . HIS A 1 71 ? 6.017 1.816 -14.519 1.00 95.88 71 HIS A C 1
ATOM 551 O O . HIS A 1 71 ? 5.252 0.945 -14.115 1.00 95.88 71 HIS A O 1
ATOM 557 N N . GLU A 1 72 ? 6.252 1.995 -15.819 1.00 96.56 72 GLU A N 1
ATOM 558 C CA . GLU A 1 72 ? 5.595 1.208 -16.872 1.00 96.56 72 GLU A CA 1
ATOM 559 C C . GLU A 1 72 ? 6.267 -0.163 -17.082 1.00 96.56 72 GLU A C 1
ATOM 561 O O . GLU A 1 72 ? 6.690 -0.545 -18.175 1.00 96.56 72 GLU A O 1
ATOM 566 N N . ASP A 1 73 ? 6.369 -0.927 -16.002 1.00 96.94 73 ASP A N 1
ATOM 567 C CA . ASP A 1 73 ? 6.801 -2.319 -15.997 1.00 96.94 73 ASP A CA 1
ATOM 568 C C . ASP A 1 73 ? 5.624 -3.260 -15.704 1.00 96.94 73 ASP A C 1
ATOM 570 O O . ASP A 1 73 ? 4.468 -2.841 -15.613 1.00 96.94 73 ASP A O 1
ATOM 574 N N . ASP A 1 74 ? 5.902 -4.557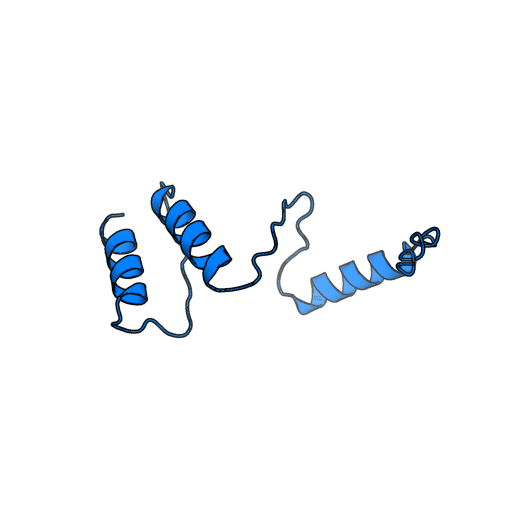 -15.594 1.00 97.12 74 ASP A N 1
ATOM 575 C CA . ASP A 1 74 ? 4.865 -5.569 -15.373 1.00 97.12 74 ASP A CA 1
ATOM 576 C C . ASP A 1 74 ? 4.115 -5.359 -14.053 1.00 97.12 74 ASP A C 1
ATOM 578 O O . ASP A 1 74 ? 2.925 -5.664 -13.957 1.00 97.12 74 ASP A O 1
ATOM 582 N N . VAL A 1 75 ? 4.784 -4.806 -13.037 1.00 94.69 75 VAL A N 1
ATOM 583 C CA . VAL A 1 75 ? 4.149 -4.507 -11.755 1.00 94.69 75 VAL A CA 1
ATOM 584 C C . VAL A 1 75 ? 3.236 -3.300 -11.918 1.00 94.69 75 VAL A C 1
ATOM 586 O O . VAL A 1 75 ? 2.055 -3.391 -11.587 1.00 94.69 75 VAL A O 1
ATOM 589 N N . GLY A 1 76 ? 3.738 -2.191 -12.464 1.00 95.38 76 GLY A N 1
ATOM 590 C CA . GLY A 1 76 ? 2.932 -0.986 -12.655 1.00 95.38 76 GLY A CA 1
ATOM 591 C C . GLY A 1 76 ? 1.733 -1.206 -13.578 1.00 95.38 76 GLY A C 1
ATOM 592 O O . GLY A 1 76 ? 0.631 -0.763 -13.247 1.00 95.38 76 GLY A O 1
ATOM 593 N N . ARG A 1 77 ? 1.904 -1.971 -14.667 1.00 96.56 77 ARG A N 1
ATOM 594 C CA . ARG A 1 77 ? 0.801 -2.381 -15.553 1.00 96.56 77 ARG A CA 1
ATOM 595 C C . ARG A 1 77 ? -0.267 -3.167 -14.802 1.00 96.56 77 ARG A C 1
ATOM 597 O O . ARG A 1 77 ? -1.440 -2.831 -14.907 1.00 96.56 77 ARG A O 1
ATOM 604 N N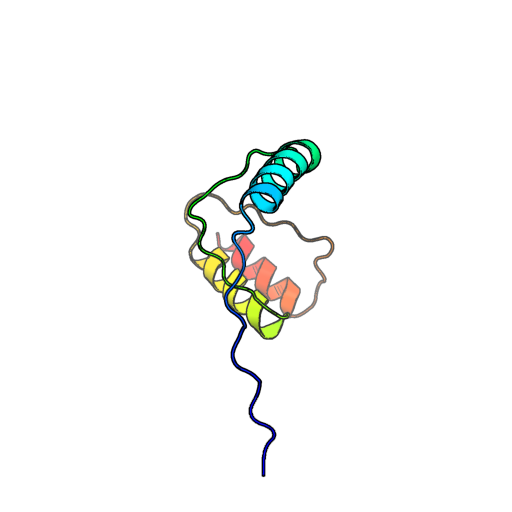 . ARG A 1 78 ? 0.122 -4.130 -13.963 1.00 95.19 78 ARG A N 1
ATOM 605 C CA . ARG A 1 78 ? -0.831 -4.906 -13.156 1.00 95.1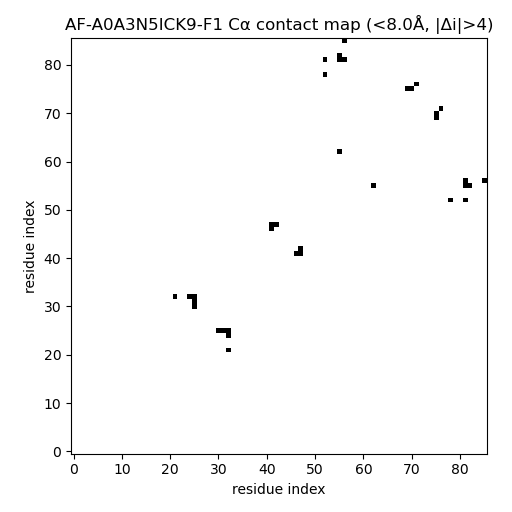9 78 ARG A CA 1
ATOM 606 C C . ARG A 1 78 ? -1.642 -4.030 -12.198 1.00 95.19 78 ARG A C 1
ATOM 608 O O . ARG A 1 78 ? -2.845 -4.231 -12.057 1.00 95.19 78 ARG A O 1
ATOM 615 N N . PHE A 1 79 ? -1.010 -3.063 -11.530 1.00 95.62 79 PHE A N 1
ATOM 616 C CA . PHE A 1 79 ? -1.740 -2.109 -10.686 1.00 95.62 79 PHE A CA 1
ATOM 617 C C . PHE A 1 79 ? -2.691 -1.234 -11.518 1.00 95.62 79 PHE A C 1
ATOM 619 O O . PHE A 1 79 ? -3.837 -1.038 -11.112 1.00 95.62 79 PHE A O 1
ATOM 626 N N . ALA A 1 80 ? -2.254 -0.755 -12.686 1.00 94.88 80 ALA A N 1
ATOM 627 C CA . ALA A 1 80 ? -3.086 0.034 -13.593 1.00 94.88 80 ALA A CA 1
ATOM 628 C C . ALA A 1 80 ? -4.307 -0.753 -14.103 1.00 94.88 80 ALA A C 1
ATOM 630 O O . ALA A 1 80 ? -5.418 -0.227 -14.096 1.00 94.88 80 ALA A O 1
ATOM 631 N N . GLU A 1 81 ? -4.135 -2.021 -14.477 1.00 95.94 81 GLU A N 1
ATOM 632 C CA . GLU A 1 81 ? -5.228 -2.910 -14.894 1.00 95.94 81 GLU A CA 1
ATOM 633 C C . GLU A 1 81 ? -6.293 -3.057 -13.799 1.00 95.94 81 GLU A C 1
ATOM 635 O O . GLU A 1 81 ? -7.484 -2.923 -14.067 1.00 95.94 81 GLU A O 1
ATOM 640 N N . ILE A 1 82 ? -5.882 -3.271 -12.544 1.00 95.44 82 ILE A N 1
ATOM 641 C CA . ILE A 1 82 ? -6.826 -3.406 -11.424 1.00 95.44 82 ILE A CA 1
ATOM 642 C C . ILE A 1 82 ? -7.570 -2.094 -11.175 1.00 95.44 82 ILE A C 1
ATOM 644 O O . ILE A 1 82 ? -8.782 -2.107 -10.981 1.00 95.44 82 ILE A O 1
ATOM 648 N N . LEU A 1 83 ? -6.850 -0.970 -11.161 1.00 94.44 83 LEU A N 1
ATOM 649 C CA . LEU A 1 83 ? -7.432 0.341 -10.876 1.00 94.44 83 LEU A CA 1
ATOM 650 C C . LEU A 1 83 ? -8.389 0.804 -11.978 1.00 94.44 83 LEU A C 1
ATOM 652 O O . LEU A 1 83 ? -9.405 1.411 -11.671 1.00 94.44 83 LEU A O 1
ATOM 656 N N . THR A 1 84 ? -8.091 0.507 -13.244 1.00 94.94 84 THR A N 1
ATOM 657 C CA . THR A 1 84 ? -8.966 0.857 -14.378 1.00 94.94 84 THR A CA 1
ATOM 658 C C . THR A 1 84 ? -10.191 -0.049 -14.500 1.00 94.94 84 THR A C 1
ATOM 660 O O . THR A 1 84 ? -11.172 0.339 -15.129 1.00 94.94 84 THR A O 1
ATOM 663 N N . ALA A 1 85 ? -10.163 -1.234 -13.885 1.00 93.12 85 ALA A N 1
ATOM 664 C CA . ALA A 1 85 ? -11.299 -2.151 -13.821 1.00 93.12 85 ALA A CA 1
ATOM 665 C C . ALA A 1 85 ? -12.278 -1.860 -12.663 1.00 93.12 85 ALA A C 1
ATOM 667 O O . ALA A 1 85 ? -13.242 -2.611 -12.485 1.00 93.12 85 ALA A O 1
ATOM 668 N N .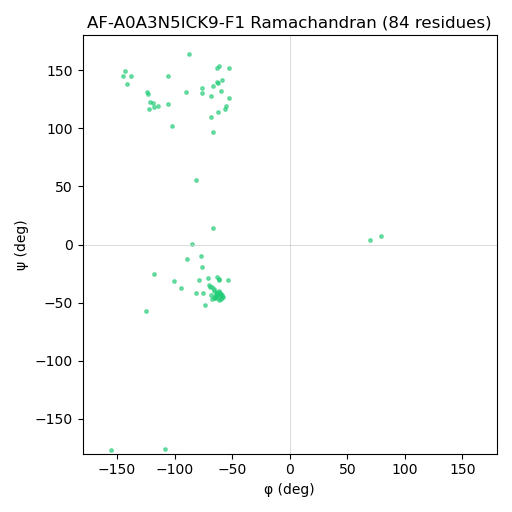 LYS A 1 86 ? -12.023 -0.827 -11.853 1.00 87.06 86 LYS A N 1
ATOM 669 C CA . LYS A 1 86 ? -12.834 -0.427 -10.695 1.00 87.06 86 LYS A CA 1
ATOM 670 C C . LYS A 1 86 ? -13.670 0.808 -10.977 1.00 87.06 86 LYS A C 1
ATOM 672 O O . LYS A 1 86 ? -14.831 0.799 -10.513 1.00 87.06 86 LYS A O 1
#

pLDDT: mean 83.58, std 15.59, range [42.06, 97.56]

Solvent-accessible surface area (backbone atoms only — not comparable to full-atom values): 5945 Å² total; per-residue (Å²): 137,80,84,75,77,78,76,82,71,86,78,70,86,57,60,72,63,48,55,51,49,51,55,53,46,43,70,70,67,82,47,81,85,77,80,92,73,86,83,81,90,62,92,45,72,85,52,40,50,61,53,49,52,51,51,61,72,67,55,85,86,74,85,91,83,87,72,99,75,84,54,99,45,76,67,38,47,53,53,50,55,56,62,74,74,106

Sequence (86 aa):
MDPKCPAPSPREPLVPARQLAEQVFSRTAGAPLVAGNSLRLLRDARENYPAWIEALGAAQKFIHFESYIIHEDDVGRRFAEILTAK

Secondary structure (DSSP, 8-state):
---PPPPPPP----HHHHHHHHHHHHHHSSS----S-------SHHHHHHHHHHHHHH-SS------S---SSHHHHHHHHHHHT-